Protein AF-A0A940KMA3-F1 (afdb_monomer_lite)

pLDDT: mean 83.74, std 13.48, range [51.25, 98.25]

Sequence (153 aa):
MQQLRYISTAAFFIFLVIISASAFSYLFNTRPPDISKSPAAVYQQSLIDKEKEEFIAGKGLFDRNNCNACHRVTGLHSDLFTRSVQHEYWTSVSKIADFLRHPDRYSEEPYIQDKAMKYGMKIHIPFPDITDEQMNLMYKYIITADLKSSLQK

Foldseek 3Di:
DVVVVVVVVVVVVVVVVVVVVVVVCVVPPPDDPPCCPPPVNVVVVVVVVVLVVLLVLLVVLCVVVVVCVPADLADPPNVVRLCVCVDVVCVDLVSVLVCQQCVVVCCPPPVNVVCCVVVVDDRRDHDNPDDSSSSVSNNSNSNVNNVVRVVVD

Secondary structure (DSSP, 8-state):
--HHHHHHHHHHHHHHHHHHHHHHHHHH--PPP-GGG-HHHHHHHHHHHHHHHHHHHHHHHHHHTTGGGT---S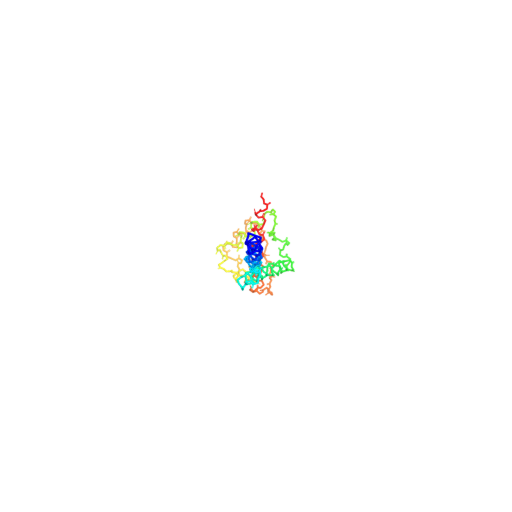STTHHHHHHHHTSTT--SHHHHHHHHH-GGGGTT-HHHHHHHHHHT---PPP-TT--HHHHHHHHHHHHHHHHHHHTT-

Radius of gyration: 33.03 Å; chains: 1; bounding box: 69×44×96 Å

Structure (mmCIF, N/CA/C/O backbone):
data_AF-A0A940KMA3-F1
#
_entry.id   AF-A0A940KMA3-F1
#
loop_
_atom_site.group_PDB
_atom_site.id
_atom_site.type_symbol
_atom_site.label_atom_id
_atom_site.label_alt_id
_atom_site.label_comp_id
_atom_site.label_asym_id
_atom_site.label_entity_id
_atom_site.label_seq_id
_atom_site.pdbx_PDB_ins_code
_atom_site.Cartn_x
_atom_site.Cartn_y
_atom_site.Cartn_z
_atom_site.occupancy
_atom_site.B_iso_or_equiv
_atom_site.auth_seq_id
_atom_site.auth_comp_id
_atom_site.auth_asym_id
_atom_site.auth_atom_id
_atom_site.pdbx_PDB_model_num
ATOM 1 N N . MET A 1 1 ? -46.945 28.709 78.286 1.00 55.75 1 MET A N 1
ATOM 2 C CA . MET A 1 1 ? -46.875 29.087 76.851 1.00 55.75 1 MET A CA 1
ATOM 3 C C . MET A 1 1 ? -45.488 28.935 76.195 1.00 55.75 1 MET A C 1
ATOM 5 O O . MET A 1 1 ? -45.424 28.990 74.976 1.00 55.75 1 MET A O 1
ATOM 9 N N . GLN A 1 2 ? -44.383 28.693 76.922 1.00 55.38 2 GLN A N 1
ATOM 10 C CA . GLN A 1 2 ? -43.050 28.497 76.304 1.00 55.38 2 GLN A CA 1
ATOM 11 C C . GLN A 1 2 ? -42.823 27.100 75.686 1.00 55.38 2 GLN A C 1
ATOM 13 O O . GLN A 1 2 ? -42.132 26.987 74.680 1.00 55.38 2 GLN A O 1
ATOM 18 N N . GLN A 1 3 ? -43.458 26.054 76.225 1.00 51.25 3 GLN A N 1
ATOM 19 C CA . GLN A 1 3 ? -43.313 24.660 75.767 1.00 51.25 3 GLN A CA 1
ATOM 20 C C . GLN A 1 3 ? -43.859 24.425 74.337 1.00 51.25 3 GLN A C 1
ATOM 22 O O . GLN A 1 3 ? -43.288 23.660 73.570 1.00 51.25 3 GLN A O 1
ATOM 27 N N . LEU A 1 4 ? -44.904 25.156 73.925 1.00 54.00 4 LEU A N 1
ATOM 28 C CA . LEU A 1 4 ? -45.493 25.057 72.577 1.00 54.00 4 LEU A CA 1
ATOM 29 C C . LEU A 1 4 ? -44.622 25.688 71.472 1.00 54.00 4 LEU A C 1
ATOM 31 O O . LEU A 1 4 ? -44.727 25.293 70.315 1.00 54.00 4 LEU A O 1
ATOM 35 N N . ARG A 1 5 ? -43.727 26.632 71.806 1.00 54.47 5 ARG A N 1
ATOM 36 C CA . ARG A 1 5 ? -42.841 27.281 70.817 1.00 54.47 5 ARG A CA 1
ATOM 37 C C . ARG A 1 5 ? -41.654 26.397 70.422 1.00 54.47 5 ARG A C 1
ATOM 39 O O . ARG A 1 5 ? -41.200 26.493 69.290 1.00 54.47 5 ARG A O 1
ATOM 46 N N . TYR A 1 6 ? -41.202 25.516 71.318 1.00 58.06 6 TYR A N 1
ATOM 47 C CA . TYR A 1 6 ? -40.079 24.601 71.070 1.00 58.06 6 TYR A CA 1
ATOM 48 C C . TYR A 1 6 ? -40.429 23.451 70.114 1.00 58.06 6 TYR A C 1
ATOM 50 O O . TYR A 1 6 ? -39.595 23.031 69.316 1.00 58.06 6 TYR A O 1
ATOM 58 N N . ILE A 1 7 ? -41.671 22.963 70.157 1.00 61.38 7 ILE A N 1
ATOM 59 C CA . ILE A 1 7 ? -42.132 21.877 69.276 1.00 61.38 7 ILE A CA 1
ATOM 60 C C . ILE A 1 7 ? -42.262 22.382 67.828 1.00 61.38 7 ILE A C 1
ATOM 62 O O . ILE A 1 7 ? -41.908 21.682 66.882 1.00 61.38 7 ILE A O 1
ATOM 66 N N . SER A 1 8 ? -42.696 23.634 67.660 1.00 64.50 8 SER A N 1
ATOM 67 C CA . SER A 1 8 ? -42.824 24.295 66.357 1.00 64.50 8 SER A CA 1
ATOM 68 C C . SER A 1 8 ? -41.470 24.519 65.670 1.00 64.50 8 SER A C 1
ATOM 70 O O . SER A 1 8 ? -41.334 24.237 64.479 1.00 64.50 8 SER A O 1
ATOM 72 N N . THR A 1 9 ? -40.451 24.970 66.406 1.00 66.69 9 THR A N 1
ATOM 73 C CA . THR A 1 9 ? -39.112 25.192 65.843 1.00 66.69 9 THR A CA 1
ATOM 74 C C . THR A 1 9 ? -38.397 23.884 65.513 1.00 66.69 9 THR A C 1
ATOM 76 O O . THR A 1 9 ? -37.796 23.786 64.445 1.00 66.69 9 THR A O 1
ATOM 79 N N . ALA A 1 10 ? -38.505 22.855 66.359 1.00 69.56 10 ALA A N 1
ATOM 80 C CA . ALA A 1 10 ? -37.889 21.551 66.099 1.00 69.56 10 ALA A CA 1
ATOM 81 C C . ALA A 1 10 ? -38.439 20.878 64.825 1.00 69.56 10 ALA A C 1
ATOM 83 O O . ALA A 1 10 ? -37.667 20.353 64.022 1.00 69.56 10 ALA A O 1
ATOM 84 N N . ALA A 1 11 ? -39.754 20.955 64.591 1.00 71.12 11 ALA A N 1
ATOM 85 C CA . ALA A 1 11 ? -40.376 20.403 63.386 1.00 71.12 11 ALA A CA 1
ATOM 86 C C . ALA A 1 11 ? -39.906 21.109 62.098 1.00 71.12 11 ALA A C 1
ATOM 88 O O . ALA A 1 11 ? -39.695 20.458 61.075 1.00 71.12 11 ALA A O 1
ATOM 89 N N . PHE A 1 12 ? -39.682 22.426 62.154 1.00 74.56 12 PHE A N 1
ATOM 90 C CA . PHE A 1 12 ? -39.227 23.213 61.004 1.00 74.56 12 PHE A CA 1
ATOM 91 C C . PHE A 1 12 ? -37.790 22.867 60.582 1.00 74.56 12 PHE A C 1
ATOM 93 O O . PHE A 1 12 ? -37.508 22.727 59.392 1.00 74.56 12 PHE A O 1
ATOM 100 N N . PHE A 1 13 ? -36.886 22.655 61.547 1.00 76.06 13 PHE A N 1
ATOM 101 C CA . PHE A 1 13 ? -35.512 22.235 61.251 1.00 76.06 13 PHE A CA 1
ATOM 102 C C . PHE A 1 13 ? -35.449 20.834 60.641 1.00 76.06 13 PHE A C 1
ATOM 104 O O . PHE A 1 13 ? -34.710 20.627 59.683 1.00 76.06 13 PHE A O 1
ATOM 111 N N . ILE A 1 14 ? -36.258 19.890 61.132 1.00 75.00 14 ILE A N 1
ATOM 112 C CA . ILE A 1 14 ? -36.325 18.540 60.554 1.00 75.00 14 ILE A CA 1
ATOM 113 C C . ILE A 1 14 ? -36.811 18.608 59.100 1.00 75.00 14 ILE A C 1
ATOM 115 O O . ILE A 1 14 ? -36.224 17.971 58.227 1.00 75.00 14 ILE A O 1
ATOM 119 N N . PHE A 1 15 ? -37.823 19.429 58.812 1.00 75.12 15 PHE A N 1
ATOM 120 C CA . PHE A 1 15 ? -38.332 19.594 57.450 1.00 75.12 15 PHE A CA 1
ATOM 121 C C . PHE A 1 15 ? -37.278 20.199 56.505 1.00 75.12 15 PHE A C 1
ATOM 123 O O . PHE A 1 15 ? -37.107 19.722 55.384 1.00 75.12 15 PHE A O 1
ATOM 130 N N . LEU A 1 16 ? -36.502 21.185 56.971 1.00 75.88 16 LEU A N 1
ATOM 131 C CA . LEU A 1 16 ? -35.389 21.764 56.207 1.00 75.88 16 LEU A CA 1
ATOM 132 C C . LEU A 1 16 ? -34.267 20.756 55.924 1.00 75.88 16 LEU A C 1
ATOM 134 O O . LEU A 1 16 ? -33.721 20.762 54.822 1.00 75.88 16 LEU A O 1
ATOM 138 N N . VAL A 1 17 ? -33.943 19.879 56.879 1.00 74.94 17 VAL A N 1
ATOM 139 C CA . VAL A 1 17 ? -32.942 18.812 56.693 1.00 74.94 17 VAL A CA 1
ATOM 140 C C . VAL A 1 17 ? -33.418 17.772 55.673 1.00 74.94 17 VAL A C 1
ATOM 142 O O . VAL A 1 17 ? -32.631 17.296 54.858 1.00 74.94 17 VAL A O 1
ATOM 145 N N . ILE A 1 18 ? -34.712 17.447 55.658 1.00 72.19 18 ILE A N 1
ATOM 146 C CA . ILE A 1 18 ? -35.279 16.508 54.679 1.00 72.19 18 ILE A CA 1
ATOM 147 C C . ILE A 1 18 ? -35.278 17.119 53.271 1.00 72.19 18 ILE A C 1
ATOM 149 O O . ILE A 1 18 ? -34.891 16.448 52.310 1.00 72.19 18 ILE A O 1
ATOM 153 N N . ILE A 1 19 ? -35.656 18.395 53.129 1.00 73.19 19 ILE A N 1
ATOM 154 C CA . ILE A 1 19 ? -35.627 19.090 51.832 1.00 73.19 19 ILE A CA 1
ATOM 155 C C . ILE A 1 19 ? -34.190 19.203 51.315 1.00 73.19 19 ILE A C 1
ATOM 157 O O . ILE A 1 19 ? -33.948 18.940 50.137 1.00 73.19 19 ILE A O 1
ATOM 161 N N . SER A 1 20 ? -33.227 19.542 52.177 1.00 69.12 20 SER A N 1
ATOM 162 C CA . SER A 1 20 ? -31.826 19.669 51.769 1.00 69.12 20 SER A CA 1
ATOM 163 C C . SER A 1 20 ? -31.211 18.323 51.382 1.00 69.12 20 SER A C 1
ATOM 165 O O . SER A 1 20 ? -30.544 18.250 50.353 1.00 69.12 20 SER A O 1
ATOM 167 N N . ALA A 1 21 ? -31.511 17.238 52.104 1.00 69.88 21 ALA A N 1
ATOM 168 C CA . ALA A 1 21 ? -31.083 15.888 51.730 1.00 69.88 21 ALA A CA 1
ATOM 169 C C . ALA A 1 21 ? -31.689 15.424 50.390 1.00 69.88 21 ALA A C 1
ATOM 171 O O . ALA A 1 21 ? -31.018 14.768 49.585 1.00 69.88 21 ALA A O 1
ATOM 172 N N . SER A 1 22 ? -32.938 15.810 50.119 1.00 68.38 22 SER A N 1
ATOM 173 C CA . SER A 1 22 ? -33.642 15.479 48.874 1.00 68.38 22 SER A CA 1
ATOM 174 C C . SER A 1 22 ? -33.093 16.266 47.680 1.00 68.38 22 SER A C 1
ATOM 176 O O . SER A 1 22 ? -32.823 15.688 46.629 1.00 68.38 22 SER A O 1
ATOM 178 N N . ALA A 1 23 ? -32.853 17.570 47.848 1.00 68.19 23 ALA A N 1
ATOM 179 C CA . ALA A 1 23 ? -32.257 18.422 46.820 1.00 68.19 23 ALA A CA 1
ATOM 180 C C . ALA A 1 23 ? -30.799 18.034 46.528 1.00 68.19 23 ALA A C 1
ATOM 182 O O . ALA A 1 23 ? -30.388 18.005 45.370 1.00 68.19 23 ALA A O 1
ATOM 183 N N . PHE A 1 24 ? -30.037 17.665 47.562 1.00 71.56 24 PHE A N 1
ATOM 184 C CA . PHE A 1 24 ? -28.680 17.144 47.415 1.00 71.56 24 PHE A CA 1
ATOM 185 C C . PHE A 1 24 ? -28.691 15.820 46.640 1.00 71.56 24 PHE A C 1
ATOM 187 O O . PHE A 1 24 ? -27.982 15.674 45.651 1.00 71.56 24 PHE A O 1
ATOM 194 N N . SER A 1 25 ? -29.577 14.885 46.986 1.00 65.44 25 SER A N 1
ATOM 195 C CA . SER A 1 25 ? -29.715 13.640 46.219 1.00 65.44 25 SER A CA 1
ATOM 196 C C . SER A 1 25 ? -30.096 13.900 44.760 1.00 65.44 25 SER A C 1
ATOM 198 O O . SER A 1 25 ? -29.561 13.250 43.875 1.00 65.44 25 SER A O 1
ATOM 200 N N . TYR A 1 26 ? -30.958 14.878 44.471 1.00 68.31 26 TYR A N 1
ATOM 201 C CA . TYR A 1 26 ? -31.349 15.191 43.094 1.00 68.31 26 TYR A CA 1
ATOM 202 C C . TYR A 1 26 ? -30.213 15.827 42.273 1.00 68.31 26 TYR A C 1
ATOM 204 O O . TYR A 1 26 ? -30.003 15.454 41.121 1.00 68.31 26 TYR A O 1
ATOM 212 N N . LEU A 1 27 ? -29.444 16.747 42.866 1.00 67.50 27 LEU A N 1
ATOM 213 C CA . LEU A 1 27 ? -28.322 17.408 42.189 1.00 67.50 27 LEU A CA 1
ATOM 214 C C . LEU A 1 27 ? -27.130 16.464 41.971 1.00 67.50 27 LEU A C 1
ATOM 216 O O . LEU A 1 27 ? -26.471 16.543 40.936 1.00 67.50 27 LEU A O 1
ATOM 220 N N . PHE A 1 28 ? -26.884 15.537 42.901 1.00 68.75 28 PHE A N 1
ATOM 221 C CA . PHE A 1 28 ? -25.746 14.613 42.838 1.00 68.75 28 PHE A CA 1
ATOM 222 C C . PHE A 1 28 ? -26.079 13.230 42.240 1.00 68.75 28 PHE A C 1
ATOM 224 O O . PHE A 1 28 ? -25.163 12.462 41.959 1.00 68.75 28 PHE A O 1
ATOM 231 N N . ASN A 1 29 ? -27.355 12.913 41.977 1.00 59.69 29 ASN A N 1
ATOM 232 C CA . ASN A 1 29 ? -27.791 11.670 41.314 1.00 59.69 29 ASN A CA 1
ATOM 233 C C . ASN A 1 29 ? -28.072 11.845 39.810 1.00 59.69 29 ASN A C 1
ATOM 235 O O . ASN A 1 29 ? -28.805 11.064 39.202 1.00 59.69 29 ASN A O 1
ATOM 239 N N . THR A 1 30 ? -27.483 12.858 39.176 1.00 61.53 30 THR A N 1
ATOM 240 C CA . THR A 1 30 ? -27.390 12.876 37.714 1.00 61.53 30 THR A CA 1
ATOM 241 C C . THR A 1 30 ? -26.131 12.108 37.323 1.00 61.53 30 THR A C 1
ATOM 243 O O . THR A 1 30 ? -25.014 12.613 37.405 1.00 61.53 30 THR A O 1
ATOM 246 N N . ARG A 1 31 ? -26.285 10.830 36.941 1.00 60.78 31 ARG A N 1
ATOM 247 C CA . ARG A 1 31 ? -25.196 10.113 36.259 1.00 60.78 31 ARG A CA 1
ATOM 248 C C . ARG A 1 31 ? -24.784 10.962 35.052 1.00 60.78 31 ARG A C 1
ATOM 250 O O . ARG A 1 31 ? -25.679 11.343 34.290 1.00 60.78 31 ARG A O 1
ATOM 257 N N . PRO A 1 32 ? -23.485 11.251 34.852 1.00 61.06 32 PRO A N 1
ATOM 258 C CA . PRO A 1 32 ? -23.053 11.892 33.622 1.00 61.06 32 PRO A CA 1
ATOM 259 C C . PRO A 1 32 ? -23.578 11.061 32.442 1.00 61.06 32 PRO A C 1
ATOM 261 O O . PRO A 1 32 ? -23.569 9.826 32.526 1.00 61.06 32 PRO A O 1
ATOM 264 N N . PRO A 1 33 ? -24.102 11.704 31.383 1.00 62.00 33 PRO A N 1
ATOM 265 C CA . PRO A 1 33 ? -24.596 10.983 30.222 1.00 62.00 33 PRO A CA 1
ATOM 266 C C . PRO A 1 33 ? -23.488 10.069 29.702 1.00 62.00 33 PRO A C 1
ATOM 268 O O . PRO A 1 33 ? -22.329 10.471 29.621 1.00 62.00 33 PRO A O 1
ATOM 271 N N . ASP A 1 34 ? -23.844 8.824 29.400 1.00 64.00 34 ASP A N 1
ATOM 272 C CA . ASP A 1 34 ? -22.918 7.813 28.900 1.00 64.00 34 ASP A CA 1
ATOM 273 C C . ASP A 1 34 ? -22.355 8.253 27.537 1.00 64.00 34 ASP A C 1
ATOM 275 O O . ASP A 1 34 ? -22.975 8.059 26.489 1.00 64.00 34 ASP A O 1
ATOM 279 N N . ILE A 1 35 ? -21.180 8.892 27.567 1.00 61.69 35 ILE A N 1
ATOM 280 C CA . ILE A 1 35 ? -20.502 9.472 26.398 1.00 61.69 35 ILE A CA 1
ATOM 281 C C . ILE A 1 35 ? -20.176 8.384 25.360 1.00 61.69 35 ILE A C 1
ATOM 283 O O . ILE A 1 35 ? -20.108 8.684 24.167 1.00 61.69 35 ILE A O 1
ATOM 287 N N . SER A 1 36 ? -20.069 7.112 25.776 1.00 62.47 36 SER A N 1
ATOM 288 C CA . SER A 1 36 ? -19.810 5.978 24.876 1.00 62.47 36 SER A CA 1
ATOM 289 C C . SER A 1 36 ? -20.927 5.738 23.851 1.00 62.47 36 SER A C 1
ATOM 291 O O . SER A 1 36 ? -20.685 5.121 22.817 1.00 62.47 36 SER A O 1
ATOM 293 N N . LYS A 1 37 ? -22.132 6.278 24.087 1.00 72.94 37 LYS A N 1
ATOM 294 C CA . LYS A 1 37 ? -23.283 6.182 23.172 1.00 72.94 37 LYS A CA 1
ATOM 295 C C . LYS A 1 37 ? -23.510 7.437 22.333 1.00 72.94 37 LYS A C 1
ATOM 297 O O . LYS A 1 37 ? -24.509 7.518 21.619 1.00 72.94 37 LYS A O 1
ATOM 302 N N . SER A 1 38 ? -22.616 8.425 22.406 1.00 82.88 38 SER A N 1
ATOM 303 C CA . SER A 1 38 ? -22.690 9.584 21.516 1.00 82.88 38 SER A CA 1
ATOM 304 C C . SER A 1 38 ? -22.519 9.133 20.057 1.00 82.88 38 SER A C 1
ATOM 306 O O . SER A 1 38 ? -21.574 8.392 19.772 1.00 82.88 38 SER A O 1
ATOM 308 N N . PRO A 1 39 ? -23.353 9.602 19.109 1.00 84.62 39 PRO A N 1
ATOM 309 C CA . PRO A 1 39 ? -23.202 9.287 17.686 1.00 84.62 39 PRO A CA 1
ATOM 310 C C . PRO A 1 39 ? -21.792 9.563 17.143 1.00 84.62 39 PRO A C 1
ATOM 312 O O . PRO A 1 39 ? -21.294 8.812 16.310 1.00 84.62 39 PRO A O 1
ATOM 315 N N . ALA A 1 40 ? -21.116 10.595 17.661 1.00 84.31 40 ALA A N 1
ATOM 316 C CA . ALA A 1 40 ? -19.739 10.916 17.291 1.00 84.31 40 ALA A CA 1
ATOM 317 C C . ALA A 1 40 ? -18.730 9.860 17.776 1.00 84.31 40 ALA A C 1
ATOM 319 O O . ALA A 1 40 ? -17.827 9.489 17.030 1.00 84.31 40 ALA A O 1
ATOM 320 N N . ALA A 1 41 ? -18.894 9.347 19.000 1.00 82.12 41 ALA A N 1
ATOM 321 C CA . ALA A 1 41 ? -18.028 8.301 19.544 1.00 82.12 41 ALA A CA 1
ATOM 322 C C . ALA A 1 41 ? -18.224 6.971 18.798 1.00 82.12 41 ALA A C 1
ATOM 324 O O . ALA A 1 41 ? -17.246 6.306 18.464 1.00 82.12 41 ALA A O 1
ATOM 325 N N . VAL A 1 42 ? -19.473 6.627 18.462 1.00 84.81 42 VAL A N 1
ATOM 326 C CA . VAL A 1 42 ? -19.803 5.439 17.656 1.00 84.81 42 VAL A CA 1
ATOM 327 C C . VAL A 1 42 ? -19.213 5.542 16.248 1.00 84.81 42 VAL A C 1
ATOM 329 O O . VAL A 1 42 ? -18.601 4.590 15.768 1.00 84.81 42 VAL A O 1
ATOM 332 N N . TYR A 1 43 ? -19.337 6.703 15.599 1.00 88.25 43 TYR A N 1
ATOM 333 C CA . TYR A 1 43 ? -18.739 6.935 14.285 1.00 88.25 43 TYR A CA 1
ATOM 334 C C . TYR A 1 43 ? -17.212 6.806 14.326 1.00 88.25 43 TYR A C 1
ATOM 336 O O . TYR A 1 43 ? -16.638 6.073 13.522 1.00 88.25 43 TYR A O 1
ATOM 344 N N . GLN A 1 44 ? -16.555 7.437 15.302 1.00 89.31 44 GLN A N 1
ATOM 345 C CA . GLN A 1 44 ? -15.104 7.347 15.449 1.00 89.31 44 GLN A CA 1
ATOM 346 C C . GLN A 1 44 ? -14.638 5.904 15.673 1.00 89.31 44 GLN A C 1
ATOM 348 O O . GLN A 1 44 ? -13.668 5.472 15.054 1.00 89.31 44 GLN A O 1
ATOM 353 N N . GLN A 1 45 ? -15.345 5.143 16.513 1.00 88.06 45 GLN A N 1
ATOM 354 C CA . GLN A 1 45 ? -15.033 3.734 16.731 1.00 88.06 45 GLN A CA 1
ATOM 355 C C . GLN A 1 45 ? -15.190 2.919 15.439 1.00 88.06 45 GLN A C 1
ATOM 357 O O . GLN A 1 45 ? -14.304 2.140 15.108 1.00 88.06 45 GLN A O 1
ATOM 362 N N . SER A 1 46 ? -16.249 3.161 14.658 1.00 91.38 46 SER A N 1
ATOM 363 C CA . SER A 1 46 ? -16.459 2.470 13.378 1.00 91.38 46 SER A CA 1
ATOM 364 C C . SER A 1 46 ? -15.348 2.736 12.355 1.00 91.38 46 SER A C 1
ATOM 366 O O . SER A 1 46 ? -14.990 1.844 11.588 1.00 91.38 46 SER A O 1
ATOM 368 N N . LEU A 1 47 ? -14.757 3.938 12.365 1.00 90.31 47 LEU A N 1
ATOM 369 C CA . LEU A 1 47 ? -13.598 4.255 11.529 1.00 90.31 47 LEU A CA 1
ATOM 370 C C . LEU A 1 47 ? -12.358 3.479 11.979 1.00 90.31 47 LEU A C 1
ATOM 372 O O . LEU A 1 47 ? -11.679 2.893 11.141 1.00 90.31 47 LEU A O 1
ATOM 376 N N . ILE A 1 48 ? -12.098 3.429 13.288 1.00 90.06 48 ILE A N 1
ATOM 377 C CA . ILE A 1 48 ? -10.973 2.673 13.862 1.00 90.06 48 ILE A CA 1
ATOM 378 C C . ILE A 1 48 ? -11.107 1.180 13.544 1.00 90.06 48 ILE A C 1
ATOM 380 O O . ILE A 1 48 ? -10.130 0.533 13.160 1.00 90.06 48 ILE A O 1
ATOM 384 N N . ASP A 1 49 ? -12.312 0.631 13.689 1.00 92.31 49 ASP A N 1
ATOM 385 C CA . ASP A 1 49 ? -12.587 -0.775 13.399 1.00 92.31 49 ASP A CA 1
ATOM 386 C C . ASP A 1 49 ? -12.354 -1.070 11.914 1.00 92.31 49 ASP A C 1
ATOM 388 O O . ASP A 1 49 ? -11.640 -2.017 11.581 1.00 92.31 49 ASP A O 1
ATOM 392 N N . LYS A 1 50 ? -12.831 -0.190 11.025 1.00 93.19 50 LYS A N 1
ATOM 393 C CA . LYS A 1 50 ? -12.579 -0.290 9.585 1.00 93.19 50 LYS A CA 1
ATOM 394 C C . LYS A 1 50 ? -11.086 -0.232 9.246 1.00 93.19 50 LYS A C 1
ATOM 396 O O . LYS A 1 50 ? -10.598 -1.076 8.500 1.00 93.19 50 LYS A O 1
ATOM 401 N N . GLU A 1 51 ? -10.338 0.726 9.792 1.00 92.44 51 GLU A N 1
ATOM 402 C CA . GLU A 1 51 ? -8.888 0.834 9.557 1.00 92.44 51 GLU A CA 1
ATOM 403 C C . GLU A 1 51 ? -8.142 -0.425 10.019 1.00 92.44 51 GLU A C 1
ATOM 405 O O . GLU A 1 51 ? -7.217 -0.902 9.354 1.00 92.44 51 GLU A O 1
ATOM 410 N N . LYS A 1 52 ? -8.558 -1.001 11.151 1.00 93.56 52 LYS A N 1
ATOM 411 C CA . LYS A 1 52 ? -7.999 -2.248 11.675 1.00 93.56 52 LYS A CA 1
ATOM 412 C C . LYS A 1 52 ? -8.311 -3.437 10.766 1.00 93.56 52 LYS A C 1
ATOM 414 O O . LYS A 1 52 ? -7.415 -4.246 10.517 1.00 93.56 52 LYS A O 1
ATOM 419 N N . GLU A 1 53 ? -9.541 -3.551 10.278 1.00 96.25 53 GLU A N 1
ATOM 420 C CA . GLU A 1 53 ? -9.946 -4.593 9.329 1.00 96.25 53 GLU A CA 1
ATOM 421 C C . GLU A 1 53 ? -9.150 -4.503 8.024 1.00 96.25 53 GLU A C 1
ATOM 423 O O . GLU A 1 53 ? -8.584 -5.501 7.576 1.00 96.25 53 GLU A O 1
ATOM 428 N N . GLU A 1 54 ? -9.018 -3.302 7.458 1.00 96.38 54 GLU A N 1
ATOM 429 C CA . GLU A 1 54 ? -8.240 -3.062 6.241 1.00 96.38 54 GLU A CA 1
ATOM 430 C C . GLU A 1 54 ? -6.752 -3.395 6.434 1.00 96.38 54 GLU A C 1
ATOM 432 O O . GLU A 1 54 ? -6.139 -4.019 5.565 1.00 96.38 54 GLU A O 1
ATOM 437 N N . PHE A 1 55 ? -6.170 -3.047 7.589 1.00 95.00 55 PHE A N 1
ATOM 438 C CA . PHE A 1 55 ? -4.792 -3.407 7.933 1.00 95.00 55 PHE A CA 1
ATOM 439 C C . PHE A 1 55 ? -4.593 -4.929 7.987 1.00 95.00 55 PHE A C 1
ATOM 441 O O . PHE A 1 55 ? -3.619 -5.452 7.437 1.00 95.00 55 PHE A O 1
ATOM 448 N N . ILE A 1 56 ? -5.515 -5.654 8.631 1.00 96.69 56 ILE A N 1
ATOM 449 C CA . ILE A 1 56 ? -5.469 -7.121 8.728 1.00 96.69 56 ILE A CA 1
ATOM 450 C C . ILE A 1 56 ? -5.627 -7.753 7.341 1.00 96.69 56 ILE A C 1
ATOM 452 O O . ILE A 1 56 ? -4.869 -8.661 6.991 1.00 96.69 56 ILE A O 1
ATOM 456 N N . ALA A 1 57 ? -6.568 -7.258 6.534 1.00 98.00 57 ALA A N 1
ATOM 457 C CA . ALA A 1 57 ? -6.793 -7.736 5.175 1.00 98.00 57 ALA A CA 1
ATOM 458 C C . ALA A 1 57 ? -5.560 -7.517 4.284 1.00 98.00 57 ALA A C 1
ATOM 460 O O . ALA A 1 57 ? -5.121 -8.445 3.600 1.00 98.00 57 ALA A O 1
ATOM 461 N N . GLY A 1 58 ? -4.954 -6.327 4.349 1.00 97.75 58 GLY A N 1
ATOM 462 C CA . GLY A 1 58 ? -3.724 -5.987 3.638 1.00 97.75 58 GLY A CA 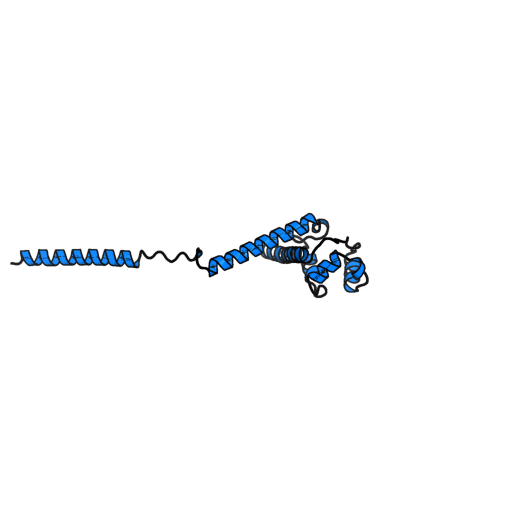1
ATOM 463 C C . GLY A 1 58 ? -2.556 -6.892 4.014 1.00 97.75 58 GLY A C 1
ATOM 464 O O . GLY A 1 58 ? -1.908 -7.453 3.130 1.00 97.75 58 GLY A O 1
ATOM 465 N N . LYS A 1 59 ? -2.341 -7.126 5.316 1.00 96.94 59 LYS A N 1
ATOM 466 C CA . LYS A 1 59 ? -1.334 -8.085 5.793 1.00 96.94 59 LYS A CA 1
ATOM 467 C C . LYS A 1 59 ? -1.592 -9.489 5.244 1.00 96.94 59 LYS A C 1
ATOM 469 O O . LYS A 1 59 ? -0.679 -10.135 4.739 1.00 96.94 59 LYS A O 1
ATOM 474 N N . GLY A 1 60 ? -2.838 -9.956 5.317 1.00 97.69 60 GLY A N 1
ATOM 475 C CA . GLY A 1 60 ? -3.216 -11.280 4.826 1.00 97.69 60 GLY A CA 1
ATOM 476 C C . GLY A 1 60 ? -3.004 -11.443 3.319 1.00 97.69 60 GLY A C 1
ATOM 477 O O . GLY A 1 60 ? -2.639 -12.523 2.866 1.00 97.69 60 GLY A O 1
ATOM 478 N N . LEU A 1 61 ? -3.221 -10.397 2.520 1.00 98.00 61 LEU A N 1
ATOM 479 C CA . LEU A 1 61 ? -2.908 -10.405 1.087 1.00 98.00 61 LEU A CA 1
ATOM 480 C C . LEU A 1 61 ? -1.398 -10.436 0.832 1.00 98.00 61 LEU A C 1
ATOM 482 O O . LEU A 1 61 ? -0.947 -11.230 0.010 1.00 98.00 61 LEU A O 1
ATOM 486 N N . PHE A 1 62 ? -0.632 -9.631 1.565 1.00 96.69 62 PHE A N 1
ATOM 487 C CA . PHE A 1 62 ? 0.823 -9.567 1.446 1.00 96.69 62 PHE A CA 1
ATOM 488 C C . PHE A 1 62 ? 1.484 -10.918 1.757 1.00 96.69 62 PHE A C 1
ATOM 490 O O . PHE A 1 62 ? 2.332 -11.395 1.003 1.00 96.69 62 PHE A O 1
ATOM 497 N N . ASP A 1 63 ? 1.046 -11.573 2.834 1.00 95.88 63 ASP A N 1
ATOM 498 C CA . ASP A 1 63 ? 1.567 -12.878 3.243 1.00 95.88 63 ASP A CA 1
ATOM 499 C C . ASP A 1 63 ? 1.131 -13.996 2.281 1.00 95.88 63 ASP A C 1
ATOM 501 O O . ASP A 1 63 ? 1.944 -14.837 1.905 1.00 95.88 63 ASP A O 1
ATOM 505 N N . ARG A 1 64 ? -0.136 -14.005 1.834 1.00 96.75 64 ARG A N 1
ATOM 506 C CA . ARG A 1 64 ? -0.648 -15.036 0.906 1.00 96.75 64 ARG A CA 1
ATOM 507 C C . ARG A 1 64 ? 0.007 -14.986 -0.472 1.00 96.75 64 ARG A C 1
ATOM 509 O O . ARG A 1 64 ? 0.176 -16.034 -1.083 1.00 96.75 64 ARG A O 1
ATOM 516 N N . ASN A 1 65 ? 0.394 -13.799 -0.938 1.00 95.62 65 ASN A N 1
ATOM 517 C CA . ASN A 1 65 ? 1.164 -13.629 -2.173 1.00 95.62 65 ASN A CA 1
ATOM 518 C C . ASN A 1 65 ? 2.678 -13.801 -1.957 1.00 95.62 65 ASN A C 1
ATOM 520 O O . ASN A 1 65 ? 3.462 -13.556 -2.870 1.00 95.62 65 ASN A O 1
ATOM 524 N N . ASN A 1 66 ? 3.102 -14.226 -0.759 1.00 93.88 66 ASN A N 1
ATOM 525 C CA . ASN A 1 66 ? 4.498 -14.472 -0.400 1.00 93.88 66 ASN A CA 1
ATOM 526 C C . ASN A 1 66 ? 5.412 -13.247 -0.615 1.00 93.88 66 ASN A C 1
ATOM 528 O O . ASN A 1 66 ? 6.616 -13.381 -0.839 1.00 93.88 66 ASN A O 1
ATOM 532 N N . CYS A 1 67 ? 4.855 -12.032 -0.535 1.00 93.31 67 CYS A N 1
ATOM 533 C CA . CYS A 1 67 ? 5.606 -10.789 -0.718 1.00 93.31 67 CYS A CA 1
ATOM 534 C C . CYS A 1 67 ? 6.694 -10.634 0.357 1.00 93.31 67 CYS A C 1
ATOM 536 O O . CYS A 1 67 ? 7.768 -10.093 0.098 1.00 93.31 67 CYS A O 1
ATOM 538 N N . ASN A 1 68 ? 6.446 -11.174 1.553 1.00 91.25 68 ASN A N 1
ATOM 539 C CA . ASN A 1 68 ? 7.362 -11.174 2.692 1.00 91.25 68 ASN A CA 1
ATOM 540 C C . ASN A 1 68 ? 8.655 -11.976 2.471 1.00 91.25 68 ASN A C 1
ATOM 542 O O . ASN A 1 68 ? 9.620 -11.769 3.210 1.00 91.25 68 ASN A O 1
ATOM 546 N N . ALA A 1 69 ? 8.704 -12.857 1.466 1.00 89.38 69 ALA A N 1
ATOM 547 C CA . ALA A 1 69 ? 9.915 -13.597 1.121 1.00 89.38 69 ALA A CA 1
ATOM 548 C C . ALA A 1 69 ? 11.042 -12.670 0.637 1.00 89.38 69 ALA A C 1
ATOM 550 O O . ALA A 1 69 ? 12.216 -12.931 0.905 1.00 89.38 69 ALA A O 1
ATOM 551 N N . CYS A 1 70 ? 10.686 -11.575 -0.040 1.00 87.88 70 CYS A N 1
ATOM 552 C CA . CYS A 1 70 ? 11.641 -10.594 -0.560 1.00 87.88 70 CYS A CA 1
ATOM 553 C C . CYS A 1 70 ? 11.504 -9.220 0.107 1.00 87.88 70 CYS A C 1
ATOM 555 O O . CYS A 1 70 ? 12.495 -8.504 0.247 1.00 87.88 70 CYS A O 1
ATOM 557 N N . HIS A 1 71 ? 10.303 -8.851 0.551 1.00 89.50 71 HIS A N 1
ATOM 558 C CA . HIS A 1 71 ? 10.006 -7.528 1.085 1.00 89.50 71 HIS A CA 1
ATOM 559 C C . HIS A 1 71 ? 9.697 -7.586 2.579 1.00 89.50 71 HIS A C 1
ATOM 561 O O . HIS A 1 71 ? 8.650 -8.067 3.008 1.00 89.50 71 HIS A O 1
ATOM 567 N N . ARG A 1 72 ? 10.599 -7.045 3.400 1.00 87.25 72 ARG A N 1
ATOM 568 C CA . ARG A 1 72 ? 10.346 -6.876 4.834 1.00 87.25 72 ARG A CA 1
ATOM 569 C C . ARG A 1 72 ? 9.616 -5.564 5.080 1.00 87.25 72 ARG A C 1
ATOM 571 O O . ARG A 1 72 ? 10.090 -4.514 4.670 1.00 87.25 72 ARG A O 1
ATOM 578 N N . VAL A 1 73 ? 8.492 -5.638 5.786 1.00 87.81 73 VAL A N 1
ATOM 579 C CA . VAL A 1 73 ? 7.658 -4.475 6.147 1.00 87.81 73 VAL A CA 1
ATOM 580 C C . VAL A 1 73 ? 7.830 -4.088 7.625 1.00 87.81 73 VAL A C 1
ATOM 582 O O . VAL A 1 73 ? 7.474 -2.996 8.046 1.00 87.81 73 VAL A O 1
ATOM 585 N N . THR A 1 74 ? 8.447 -4.958 8.426 1.00 84.12 74 THR A N 1
ATOM 586 C CA . THR A 1 74 ? 8.758 -4.705 9.839 1.00 84.12 74 THR A CA 1
ATOM 587 C C . THR A 1 74 ? 10.182 -5.138 10.167 1.00 84.12 74 THR A C 1
ATOM 589 O O . THR A 1 74 ? 10.678 -6.118 9.603 1.00 84.12 74 THR A O 1
ATOM 592 N N . GLY A 1 75 ? 10.809 -4.478 11.142 1.00 76.19 75 GLY A N 1
ATOM 593 C CA . GLY A 1 75 ? 12.119 -4.861 11.670 1.00 76.19 75 GLY A CA 1
ATOM 594 C C . GLY A 1 75 ? 13.286 -4.156 10.976 1.00 76.19 75 GLY A C 1
ATOM 595 O O . GLY A 1 75 ? 13.166 -3.025 10.513 1.00 76.19 75 GLY A O 1
ATOM 596 N N . LEU A 1 76 ? 14.462 -4.789 10.962 1.00 71.81 76 LEU A N 1
ATOM 597 C CA . LEU A 1 76 ? 15.657 -4.186 10.368 1.00 71.81 76 LEU A CA 1
ATOM 598 C C . LEU A 1 76 ? 15.501 -4.077 8.839 1.00 71.81 76 LEU A C 1
ATOM 600 O O . LEU A 1 76 ? 15.178 -5.071 8.187 1.00 71.81 76 LEU A O 1
ATOM 604 N N . HIS A 1 77 ? 15.766 -2.883 8.298 1.00 74.12 77 HIS A N 1
ATOM 605 C CA . HIS A 1 77 ? 15.667 -2.515 6.876 1.00 74.12 77 HIS A CA 1
ATOM 606 C C . HIS A 1 77 ? 14.250 -2.452 6.272 1.00 74.12 77 HIS A C 1
ATOM 608 O O . HIS A 1 77 ? 14.128 -2.340 5.050 1.00 74.12 77 HIS A O 1
ATOM 614 N N . SER A 1 78 ? 13.180 -2.492 7.080 1.00 79.75 78 SER A N 1
ATOM 615 C CA . SER A 1 78 ? 11.806 -2.334 6.564 1.00 79.75 78 SER A CA 1
ATOM 616 C C . SER A 1 78 ? 11.566 -0.986 5.887 1.00 79.75 78 SER A C 1
ATOM 618 O O . SER A 1 78 ? 10.849 -0.885 4.892 1.00 79.75 78 SER A O 1
ATOM 620 N N . ASP A 1 79 ? 12.248 0.038 6.385 1.00 81.81 79 ASP A N 1
ATOM 621 C CA . ASP A 1 79 ? 12.182 1.414 5.922 1.00 81.81 79 ASP A CA 1
ATOM 622 C C . ASP A 1 79 ? 12.633 1.576 4.463 1.00 81.81 79 ASP A C 1
ATOM 624 O O . ASP A 1 79 ? 12.198 2.502 3.782 1.00 81.81 79 ASP A O 1
ATOM 628 N N . LEU A 1 80 ? 13.502 0.699 3.948 1.00 84.81 80 LEU A N 1
ATOM 629 C CA . LEU A 1 80 ? 13.953 0.772 2.555 1.00 84.81 80 LEU A CA 1
ATOM 630 C C . LEU A 1 80 ? 12.827 0.421 1.585 1.00 84.81 80 LEU A C 1
ATOM 632 O O . LEU A 1 80 ? 12.621 1.127 0.597 1.00 84.81 80 LEU A O 1
ATOM 636 N N . PHE A 1 81 ? 12.091 -0.651 1.875 1.00 88.06 81 PHE A N 1
ATOM 637 C CA . PHE A 1 81 ? 10.975 -1.067 1.038 1.00 88.06 81 PHE A CA 1
ATOM 638 C C . PHE A 1 81 ? 9.825 -0.065 1.129 1.00 88.06 81 PHE A C 1
ATOM 640 O O . PHE A 1 81 ? 9.357 0.411 0.096 1.00 88.06 81 PHE A O 1
ATOM 647 N N . THR A 1 82 ? 9.441 0.335 2.344 1.00 89.94 82 THR A N 1
ATOM 648 C CA . THR A 1 82 ? 8.374 1.323 2.549 1.00 89.94 82 THR A CA 1
ATOM 649 C C . THR A 1 82 ? 8.682 2.638 1.830 1.00 89.94 82 THR A C 1
ATOM 651 O O . THR A 1 82 ? 7.851 3.118 1.059 1.00 89.94 82 THR A O 1
ATOM 654 N N . ARG A 1 83 ? 9.908 3.171 1.959 1.00 88.88 83 ARG A N 1
ATOM 655 C CA . ARG A 1 83 ? 10.327 4.379 1.223 1.00 88.88 83 ARG A CA 1
ATOM 656 C C . ARG A 1 83 ? 10.328 4.185 -0.289 1.00 88.88 83 ARG A C 1
ATOM 658 O O . ARG A 1 83 ? 9.999 5.117 -1.015 1.00 88.88 83 ARG A O 1
ATOM 665 N N . SER A 1 84 ? 10.685 2.996 -0.775 1.00 89.50 84 SER A N 1
ATOM 666 C CA . SER A 1 84 ? 10.634 2.695 -2.208 1.00 89.50 84 SER A CA 1
ATOM 667 C C . SER A 1 84 ? 9.206 2.733 -2.741 1.00 89.50 84 SER A C 1
ATOM 669 O O . SER A 1 84 ? 8.992 3.267 -3.821 1.00 89.50 84 SER A O 1
ATOM 671 N N . VAL A 1 85 ? 8.238 2.193 -1.997 1.00 91.88 85 VAL A N 1
ATOM 672 C CA . VAL A 1 85 ? 6.813 2.169 -2.372 1.00 91.88 85 VAL A CA 1
ATOM 673 C C . VAL A 1 85 ? 6.166 3.557 -2.246 1.00 91.88 85 VAL A C 1
ATOM 675 O O . VAL A 1 85 ? 5.227 3.869 -2.971 1.00 91.88 85 VAL A O 1
ATOM 678 N N . GLN A 1 86 ? 6.692 4.417 -1.369 1.00 93.19 86 GLN A N 1
ATOM 679 C CA . GLN A 1 86 ? 6.267 5.815 -1.210 1.00 93.19 86 GLN A CA 1
ATOM 680 C C . GLN A 1 86 ? 7.010 6.808 -2.123 1.00 93.19 86 GLN A C 1
ATOM 682 O O . GLN A 1 86 ? 6.756 8.009 -2.053 1.00 93.19 86 GLN A O 1
ATOM 687 N N . HIS A 1 87 ? 7.942 6.345 -2.960 1.00 94.75 87 HIS A N 1
ATOM 688 C CA . HIS A 1 87 ? 8.708 7.215 -3.853 1.00 94.75 87 HIS A CA 1
ATOM 689 C C . HIS A 1 87 ? 7.802 7.886 -4.899 1.00 94.75 87 HIS A C 1
ATOM 691 O O . HIS A 1 87 ? 6.924 7.234 -5.457 1.00 94.75 87 HIS A O 1
ATOM 697 N N . GLU A 1 88 ? 8.080 9.146 -5.253 1.00 95.88 88 GLU A N 1
ATOM 698 C CA . GLU A 1 88 ? 7.284 9.960 -6.201 1.00 95.88 88 GLU A CA 1
ATOM 699 C C . GLU A 1 88 ? 7.100 9.334 -7.595 1.00 95.88 88 GLU A C 1
ATOM 701 O O . GLU A 1 88 ? 6.155 9.638 -8.318 1.00 95.88 88 GLU A O 1
ATOM 706 N N . TYR A 1 89 ? 7.993 8.412 -7.954 1.00 95.50 89 TYR A N 1
ATOM 707 C CA . TYR A 1 89 ? 7.898 7.605 -9.169 1.00 95.50 89 TYR A CA 1
ATOM 708 C C . TYR A 1 89 ? 6.587 6.799 -9.229 1.00 95.50 89 TYR A C 1
ATOM 710 O O . TYR A 1 89 ? 6.000 6.630 -10.305 1.00 95.50 89 TYR A O 1
ATOM 718 N N . TRP A 1 90 ? 6.116 6.317 -8.076 1.00 96.19 90 TRP A N 1
ATOM 719 C CA . TRP A 1 90 ? 4.831 5.647 -7.917 1.00 96.19 90 TRP A CA 1
ATOM 720 C C . TRP A 1 90 ? 3.735 6.690 -7.712 1.00 96.19 90 TRP A C 1
ATOM 722 O O . TRP A 1 90 ? 3.226 6.890 -6.613 1.00 96.19 90 TRP A O 1
ATOM 732 N N . THR A 1 91 ? 3.357 7.359 -8.798 1.00 95.50 91 THR A N 1
ATOM 733 C CA . THR A 1 91 ? 2.365 8.449 -8.791 1.00 95.50 91 THR A CA 1
ATOM 734 C C . THR A 1 91 ? 0.980 8.033 -8.288 1.00 95.50 91 THR A C 1
ATOM 736 O O . THR A 1 91 ? 0.163 8.886 -7.948 1.00 95.50 91 THR A O 1
ATOM 739 N N . SER A 1 92 ? 0.687 6.731 -8.249 1.00 97.00 92 SER A N 1
ATOM 740 C CA . SER A 1 92 ? -0.539 6.180 -7.679 1.00 97.00 92 SER A CA 1
ATOM 741 C C . SER A 1 92 ? -0.357 4.723 -7.252 1.00 97.00 92 SER A C 1
ATOM 743 O O . SER A 1 92 ? 0.502 4.006 -7.770 1.00 97.00 92 SER A O 1
ATOM 745 N N . VAL A 1 93 ? -1.239 4.253 -6.365 1.00 96.75 93 VAL A N 1
ATOM 746 C CA . VAL A 1 93 ? -1.325 2.829 -6.000 1.00 96.75 93 VAL A CA 1
ATOM 747 C C . VAL A 1 93 ? -1.687 1.961 -7.210 1.00 96.75 93 VAL A C 1
ATOM 749 O O . VAL A 1 93 ? -1.194 0.843 -7.329 1.00 96.75 93 VAL A O 1
ATOM 752 N N . SER A 1 94 ? -2.478 2.489 -8.150 1.00 97.56 94 SER A N 1
ATOM 753 C CA . SER A 1 94 ? -2.823 1.787 -9.393 1.00 97.56 94 SER A CA 1
ATOM 754 C C . SER A 1 94 ? -1.593 1.555 -10.283 1.00 97.56 94 SER A C 1
ATOM 756 O O . SER A 1 94 ? -1.436 0.466 -10.824 1.00 97.56 94 SER A O 1
ATOM 758 N N . LYS A 1 95 ? -0.639 2.503 -10.343 1.00 97.31 95 LYS A N 1
ATOM 759 C CA . LYS A 1 95 ? 0.649 2.290 -11.035 1.00 97.31 95 LYS A CA 1
ATOM 760 C C . LYS A 1 95 ? 1.456 1.151 -10.400 1.00 97.31 95 LYS A C 1
ATOM 762 O O . LYS A 1 95 ? 2.051 0.353 -11.115 1.00 97.31 95 LYS A O 1
ATOM 767 N N . ILE A 1 96 ? 1.453 1.046 -9.068 1.00 96.75 96 ILE A N 1
ATOM 768 C CA . ILE A 1 96 ? 2.092 -0.085 -8.374 1.00 96.75 96 ILE A CA 1
ATOM 769 C C . ILE A 1 96 ? 1.380 -1.392 -8.744 1.00 96.75 96 ILE A C 1
ATOM 771 O O . ILE A 1 96 ? 2.041 -2.366 -9.087 1.00 96.75 96 ILE A O 1
ATOM 775 N N . ALA A 1 97 ? 0.044 -1.413 -8.726 1.00 97.69 97 ALA A N 1
ATOM 776 C CA . ALA A 1 97 ? -0.737 -2.590 -9.106 1.00 97.69 97 ALA A CA 1
ATOM 777 C C . ALA A 1 97 ? -0.477 -3.021 -10.561 1.00 97.69 97 ALA A C 1
ATOM 779 O O . ALA A 1 97 ? -0.361 -4.213 -10.837 1.00 97.69 97 ALA A O 1
ATOM 780 N N . ASP A 1 98 ? -0.366 -2.071 -11.493 1.00 97.81 98 ASP A N 1
ATOM 781 C CA . ASP A 1 98 ? -0.033 -2.350 -12.892 1.00 97.81 98 ASP A CA 1
ATOM 782 C C . ASP A 1 98 ? 1.398 -2.890 -13.040 1.00 97.81 98 ASP A C 1
ATOM 784 O O . ASP A 1 98 ? 1.591 -3.889 -13.728 1.00 97.81 98 ASP A O 1
ATOM 788 N N . PHE A 1 99 ? 2.378 -2.332 -12.317 1.00 96.00 99 PHE A N 1
ATOM 789 C CA . PHE A 1 99 ? 3.734 -2.891 -12.259 1.00 96.00 99 PHE A CA 1
ATOM 790 C C . PHE A 1 99 ? 3.753 -4.327 -11.729 1.00 96.00 99 PHE A C 1
ATOM 792 O O . PHE A 1 99 ? 4.426 -5.178 -12.303 1.00 96.00 99 PHE A O 1
ATOM 799 N N . LEU A 1 100 ? 3.003 -4.632 -10.665 1.00 96.00 100 LEU A N 1
ATOM 800 C CA . LEU A 1 100 ? 2.940 -5.997 -10.134 1.00 96.00 100 LEU A CA 1
ATOM 801 C C . LEU A 1 100 ? 2.345 -6.975 -11.151 1.00 96.00 100 LEU A C 1
ATOM 803 O O . LEU A 1 100 ? 2.808 -8.110 -11.238 1.00 96.00 100 LEU A O 1
ATOM 807 N N . ARG A 1 101 ? 1.347 -6.550 -11.932 1.00 97.25 101 ARG A N 1
ATOM 808 C CA . ARG A 1 101 ? 0.727 -7.377 -12.977 1.00 97.25 101 ARG A CA 1
ATOM 809 C C . ARG A 1 101 ? 1.614 -7.531 -14.214 1.00 97.25 101 ARG A C 1
ATOM 811 O O . ARG A 1 101 ? 1.632 -8.607 -14.813 1.00 97.25 101 ARG A O 1
ATOM 818 N N . HIS A 1 102 ? 2.339 -6.478 -14.585 1.00 96.56 102 HIS A N 1
ATOM 819 C CA . HIS A 1 102 ? 3.080 -6.367 -15.844 1.00 96.56 102 HIS A CA 1
ATOM 820 C C . HIS A 1 102 ? 4.480 -5.754 -15.654 1.00 96.56 102 HIS A C 1
ATOM 822 O O . HIS A 1 102 ? 4.776 -4.698 -16.221 1.00 96.56 102 HIS A O 1
ATOM 828 N N . PRO A 1 103 ? 5.368 -6.385 -14.863 1.00 93.94 103 PRO A N 1
ATOM 829 C CA . PRO A 1 103 ? 6.670 -5.808 -14.519 1.00 93.94 103 PRO A CA 1
ATOM 830 C C . PRO A 1 103 ? 7.596 -5.646 -15.733 1.00 93.94 103 PRO A C 1
ATOM 832 O O . PRO A 1 103 ? 8.497 -4.808 -15.726 1.00 93.94 103 PRO A O 1
ATOM 835 N N . ASP A 1 104 ? 7.358 -6.412 -16.796 1.00 93.44 104 ASP A N 1
ATOM 836 C CA . ASP A 1 104 ? 8.058 -6.342 -18.076 1.00 93.44 104 ASP A CA 1
ATOM 837 C C . ASP A 1 104 ? 7.875 -4.989 -18.778 1.00 93.44 104 ASP A C 1
ATOM 839 O O . ASP A 1 104 ? 8.847 -4.456 -19.318 1.00 93.44 104 ASP A O 1
ATOM 843 N N . ARG A 1 105 ? 6.684 -4.375 -18.683 1.00 95.00 105 ARG A N 1
ATOM 844 C CA . ARG A 1 105 ? 6.397 -3.053 -19.277 1.00 95.00 105 ARG A CA 1
ATOM 845 C C . ARG A 1 105 ? 7.257 -1.933 -18.698 1.00 95.00 105 ARG A C 1
ATOM 847 O O . ARG A 1 105 ? 7.438 -0.908 -19.341 1.00 95.00 105 ARG A O 1
ATOM 854 N N . TYR A 1 106 ? 7.786 -2.147 -17.498 1.00 94.06 106 TYR A N 1
ATOM 855 C CA . TYR A 1 106 ? 8.568 -1.170 -16.751 1.00 94.06 106 TYR A CA 1
ATOM 856 C C . TYR A 1 106 ? 10.074 -1.465 -16.781 1.00 94.06 106 TYR A C 1
ATOM 858 O O . TYR A 1 106 ? 10.862 -0.709 -16.217 1.00 94.06 106 TYR A O 1
ATOM 866 N N . SER A 1 107 ? 10.498 -2.562 -17.417 1.00 89.81 107 SER A N 1
ATOM 867 C CA . SER A 1 107 ? 11.892 -3.033 -17.401 1.00 89.81 107 SER A CA 1
ATOM 868 C C . SER A 1 107 ? 12.885 -2.060 -18.051 1.00 89.81 107 SER A C 1
ATOM 870 O O . SER A 1 107 ? 14.068 -2.044 -17.699 1.00 89.81 1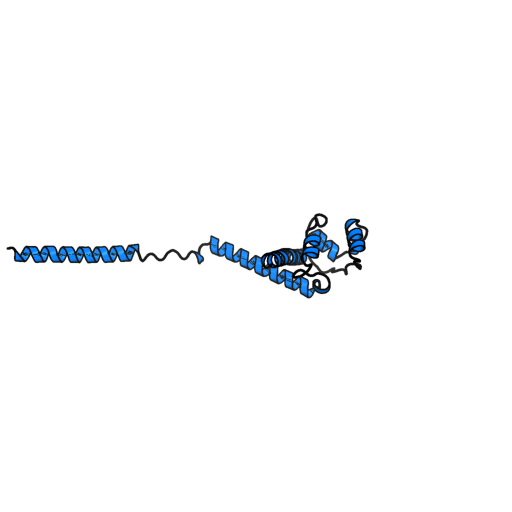07 SER A O 1
ATOM 872 N N . GLU A 1 108 ? 12.398 -1.219 -18.962 1.00 91.06 108 GLU A N 1
ATOM 873 C CA . GLU A 1 108 ? 13.179 -0.182 -19.636 1.00 91.06 108 GLU A CA 1
ATOM 874 C C . GLU A 1 108 ? 13.092 1.188 -18.951 1.00 91.06 108 GLU A C 1
ATOM 876 O O . GLU A 1 108 ? 13.798 2.119 -19.339 1.00 91.06 108 GLU A O 1
ATOM 881 N N . GLU A 1 109 ? 12.260 1.343 -17.915 1.00 93.44 109 GLU A N 1
ATOM 882 C CA . GLU A 1 109 ? 12.12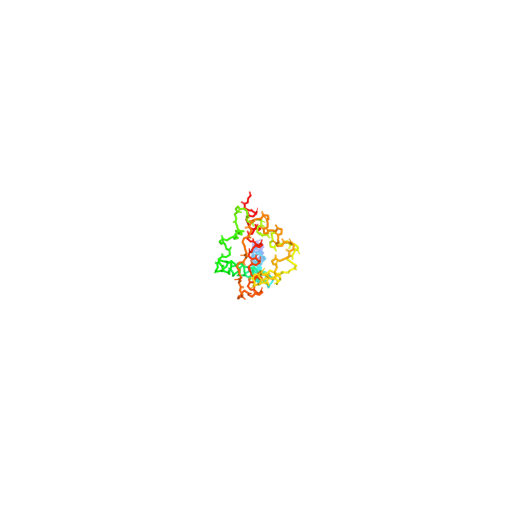9 2.634 -17.249 1.00 93.44 109 GLU A CA 1
ATOM 883 C C . GLU A 1 109 ? 13.389 2.970 -16.430 1.00 93.44 109 GLU A C 1
ATOM 885 O O . GLU A 1 109 ? 13.816 2.154 -15.603 1.00 93.44 109 GLU A O 1
ATOM 890 N N . PRO A 1 110 ? 13.961 4.188 -16.566 1.00 94.31 110 PRO A N 1
ATOM 891 C CA . PRO A 1 110 ? 15.229 4.539 -15.920 1.00 94.31 110 PRO A CA 1
ATOM 892 C C . PRO A 1 110 ? 15.237 4.336 -14.404 1.00 94.31 110 PRO A C 1
ATOM 894 O O . PRO A 1 110 ? 16.230 3.884 -13.839 1.00 94.31 110 PRO A O 1
ATOM 897 N N . TYR A 1 111 ? 14.118 4.632 -13.736 1.00 91.69 111 TYR A N 1
ATOM 898 C CA . TYR A 1 111 ? 13.986 4.410 -12.297 1.00 91.69 111 TYR A CA 1
ATOM 899 C C . TYR A 1 111 ? 14.098 2.923 -11.938 1.00 91.69 111 TYR A C 1
ATOM 901 O O . TYR A 1 111 ? 14.803 2.571 -10.996 1.00 91.69 111 TYR A O 1
ATOM 909 N N . ILE A 1 112 ? 13.439 2.040 -12.691 1.00 91.31 112 ILE A N 1
ATOM 910 C CA . ILE A 1 112 ? 13.456 0.596 -12.433 1.00 91.31 112 ILE A CA 1
ATOM 911 C C . ILE A 1 112 ? 14.837 0.018 -12.728 1.00 91.31 112 ILE A C 1
ATOM 913 O O . ILE A 1 112 ? 15.347 -0.762 -11.923 1.00 91.31 112 ILE A O 1
ATOM 917 N N . GLN A 1 113 ? 15.481 0.456 -13.811 1.00 90.75 113 GLN A N 1
ATOM 918 C CA . GLN A 1 113 ? 16.851 0.064 -14.142 1.00 90.75 113 GLN A CA 1
ATOM 919 C C . GLN A 1 113 ? 17.858 0.508 -13.072 1.00 90.75 113 GLN A C 1
ATOM 921 O O . GLN A 1 113 ? 18.673 -0.309 -12.642 1.00 90.75 113 GLN A O 1
ATOM 926 N N . ASP A 1 114 ? 17.765 1.748 -12.574 1.00 90.94 114 ASP A N 1
ATOM 927 C CA . ASP A 1 114 ? 18.600 2.245 -11.469 1.00 90.94 114 ASP A CA 1
ATOM 928 C C . ASP A 1 114 ? 18.462 1.358 -10.226 1.00 90.94 114 ASP A C 1
ATOM 930 O O . ASP A 1 114 ? 19.458 0.907 -9.656 1.00 90.94 114 ASP A O 1
ATOM 934 N N . LYS A 1 115 ? 17.226 1.040 -9.819 1.00 87.31 115 LYS A N 1
ATOM 935 C CA . LYS A 1 115 ? 16.998 0.163 -8.662 1.00 87.31 115 LYS A CA 1
ATOM 936 C C . LYS A 1 115 ? 17.486 -1.257 -8.926 1.00 87.31 115 LYS A C 1
ATOM 938 O O . LYS A 1 115 ? 18.073 -1.862 -8.028 1.00 87.31 115 LYS A O 1
ATOM 943 N N . ALA A 1 116 ? 17.287 -1.784 -10.131 1.00 86.19 116 ALA A N 1
ATOM 944 C CA . ALA A 1 116 ? 17.758 -3.112 -10.495 1.00 86.19 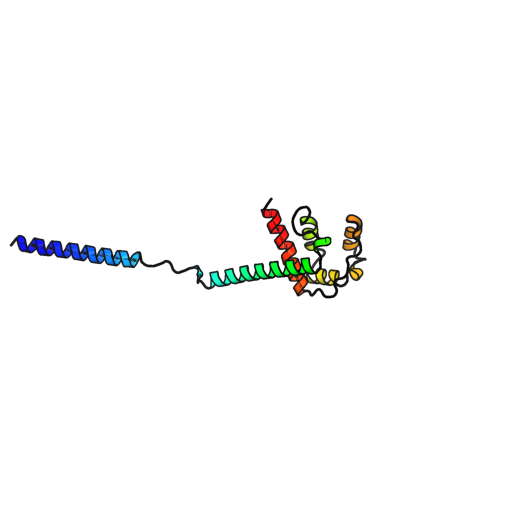116 ALA A CA 1
ATOM 945 C C . ALA A 1 116 ? 19.286 -3.208 -10.448 1.00 86.19 116 ALA A C 1
ATOM 947 O O . ALA A 1 116 ? 19.809 -4.146 -9.852 1.00 86.19 116 ALA A O 1
ATOM 948 N N . MET A 1 117 ? 19.997 -2.206 -10.968 1.00 88.06 117 MET A N 1
ATOM 949 C CA . MET A 1 117 ? 21.456 -2.119 -10.884 1.00 88.06 117 MET A CA 1
ATOM 950 C C . MET A 1 117 ? 21.939 -1.954 -9.441 1.00 88.06 117 MET A C 1
ATOM 952 O O . MET A 1 117 ? 22.848 -2.659 -9.008 1.00 88.06 117 MET A O 1
ATOM 956 N N . LYS A 1 118 ? 21.315 -1.051 -8.676 1.00 86.06 118 LYS A N 1
ATOM 957 C CA . LYS A 1 118 ? 21.733 -0.721 -7.308 1.00 86.06 118 LYS A CA 1
ATOM 958 C C . LYS A 1 118 ? 21.537 -1.870 -6.321 1.00 86.06 118 LYS A C 1
ATOM 960 O O . LYS A 1 118 ? 22.354 -2.044 -5.421 1.00 86.06 118 LYS A O 1
ATOM 965 N N . TYR A 1 119 ? 20.447 -2.620 -6.462 1.00 81.94 119 TYR A N 1
ATOM 966 C CA . TYR A 1 119 ? 20.063 -3.672 -5.518 1.00 81.94 119 TYR A CA 1
ATOM 967 C C . TYR A 1 119 ? 20.202 -5.085 -6.094 1.00 81.94 119 TYR A C 1
ATOM 969 O O . TYR A 1 119 ? 19.856 -6.052 -5.418 1.00 81.94 119 TYR A O 1
ATOM 977 N N . GLY A 1 120 ? 20.696 -5.219 -7.329 1.00 77.50 120 GLY A N 1
ATOM 978 C CA . GLY A 1 120 ? 20.806 -6.502 -8.021 1.00 77.50 120 GLY A CA 1
ATOM 979 C C . GLY A 1 120 ? 19.454 -7.195 -8.202 1.00 77.50 120 GLY A C 1
ATOM 980 O O . GLY A 1 120 ? 19.392 -8.424 -8.115 1.00 77.50 120 GLY A O 1
ATOM 981 N N . MET A 1 121 ? 18.361 -6.433 -8.382 1.00 68.44 121 MET A N 1
ATOM 982 C CA . MET A 1 121 ? 17.029 -7.035 -8.498 1.00 68.44 121 MET A CA 1
ATOM 983 C C . MET A 1 121 ? 16.976 -7.952 -9.716 1.00 68.44 121 MET A C 1
ATOM 985 O O . MET A 1 121 ? 17.192 -7.531 -10.851 1.00 68.44 121 MET A O 1
ATOM 989 N N . LYS A 1 122 ? 16.620 -9.213 -9.466 1.00 65.00 122 LYS A N 1
ATOM 990 C CA . LYS A 1 122 ? 16.072 -10.089 -10.499 1.00 65.00 122 LYS A CA 1
ATOM 991 C C . LYS A 1 122 ? 14.676 -9.585 -10.864 1.00 65.00 122 LYS A C 1
ATOM 993 O O . LYS A 1 122 ? 14.002 -8.993 -10.023 1.00 65.00 122 LYS A O 1
ATOM 998 N N . ILE A 1 123 ? 14.273 -9.822 -12.110 1.00 68.38 123 ILE A N 1
ATOM 999 C CA . ILE A 1 123 ? 12.954 -9.470 -12.653 1.00 68.38 123 ILE A CA 1
ATOM 1000 C C . ILE A 1 123 ? 11.869 -9.808 -11.622 1.00 68.38 123 ILE A C 1
ATOM 1002 O O . ILE A 1 123 ? 11.808 -10.938 -11.133 1.00 68.38 123 ILE A O 1
ATOM 1006 N N . HIS A 1 124 ? 11.053 -8.814 -11.268 1.00 84.69 124 HIS A N 1
ATOM 1007 C CA . HIS A 1 124 ? 9.925 -9.008 -10.367 1.00 84.69 124 HIS A CA 1
ATOM 1008 C C . HIS A 1 124 ? 8.971 -10.035 -10.989 1.00 84.69 124 HIS A C 1
ATOM 1010 O O . HIS A 1 124 ? 8.627 -9.931 -12.165 1.00 84.69 124 HIS A O 1
ATOM 1016 N N . ILE A 1 125 ? 8.564 -11.046 -10.222 1.00 89.50 125 ILE A N 1
ATOM 1017 C CA . ILE A 1 125 ? 7.628 -12.067 -10.709 1.00 89.50 125 ILE A CA 1
ATOM 1018 C C . ILE A 1 125 ? 6.257 -11.395 -10.906 1.00 89.50 125 ILE A C 1
ATOM 1020 O O . ILE A 1 125 ? 5.856 -10.616 -10.041 1.00 89.50 125 ILE A O 1
ATOM 1024 N N . PRO A 1 126 ? 5.541 -11.635 -12.018 1.00 94.69 126 PRO A N 1
ATOM 1025 C CA . PRO A 1 126 ? 4.227 -11.040 -12.220 1.00 94.69 126 PRO A CA 1
ATOM 1026 C C . PRO A 1 126 ? 3.178 -11.645 -11.278 1.00 94.69 126 PRO A C 1
ATOM 1028 O O . PRO A 1 126 ? 3.170 -12.847 -11.016 1.00 94.69 126 PRO A O 1
ATOM 1031 N N . PHE A 1 127 ? 2.245 -10.806 -10.838 1.00 96.69 127 PHE A N 1
ATOM 1032 C CA . PHE A 1 127 ? 1.069 -11.154 -10.045 1.00 96.69 127 PHE A CA 1
ATOM 1033 C C . PHE A 1 127 ? -0.196 -10.698 -10.793 1.00 96.69 127 PHE A C 1
ATOM 1035 O O . PHE A 1 127 ? -0.788 -9.678 -10.434 1.00 96.69 127 PHE A O 1
ATOM 1042 N N . PRO A 1 128 ? -0.600 -11.408 -11.865 1.00 96.56 128 PRO A N 1
ATOM 1043 C CA . PRO A 1 128 ? -1.626 -10.940 -12.803 1.00 96.56 128 PRO A CA 1
ATOM 1044 C C . PRO A 1 128 ? -3.011 -10.756 -12.166 1.00 96.56 128 PRO A C 1
ATOM 1046 O O . PRO A 1 128 ? -3.785 -9.921 -12.630 1.00 96.56 128 PRO A O 1
ATOM 1049 N N . ASP A 1 129 ? -3.296 -11.488 -11.088 1.00 96.69 129 ASP A N 1
ATOM 1050 C CA . ASP A 1 129 ? -4.607 -11.505 -10.432 1.00 96.69 129 ASP A CA 1
ATOM 1051 C C . ASP A 1 129 ? -4.756 -10.449 -9.323 1.00 96.69 129 ASP A C 1
ATOM 1053 O O . ASP A 1 129 ? -5.823 -10.339 -8.716 1.00 96.69 129 ASP A O 1
ATOM 1057 N N . ILE A 1 130 ? -3.707 -9.663 -9.033 1.00 96.38 130 ILE A N 1
ATOM 1058 C CA . ILE A 1 130 ? -3.801 -8.584 -8.044 1.00 96.38 130 ILE A CA 1
ATOM 1059 C C . ILE A 1 130 ? -4.659 -7.454 -8.603 1.00 96.38 130 ILE A C 1
ATOM 1061 O O . ILE A 1 130 ? -4.328 -6.808 -9.596 1.00 96.38 130 ILE A O 1
ATOM 1065 N N . THR A 1 131 ? -5.753 -7.183 -7.904 1.00 97.56 131 THR A N 1
ATOM 1066 C CA . THR A 1 131 ? -6.637 -6.051 -8.186 1.00 97.56 131 THR A CA 1
ATOM 1067 C C . THR A 1 131 ? -6.130 -4.766 -7.533 1.00 97.56 131 THR A C 1
ATOM 1069 O O . THR A 1 131 ? -5.409 -4.790 -6.531 1.00 97.56 131 THR A O 1
ATOM 1072 N N . ASP A 1 132 ? -6.577 -3.620 -8.044 1.00 97.56 132 ASP A N 1
ATOM 1073 C CA . ASP A 1 132 ? -6.273 -2.314 -7.453 1.00 97.56 132 ASP A CA 1
ATOM 1074 C C . ASP A 1 132 ? -6.784 -2.207 -6.004 1.00 97.56 132 ASP A C 1
ATOM 1076 O O . ASP A 1 132 ? -6.131 -1.600 -5.156 1.00 97.56 132 ASP A O 1
ATOM 1080 N N . GLU A 1 133 ? -7.921 -2.829 -5.677 1.00 97.75 133 GLU A N 1
ATOM 1081 C CA . GLU A 1 133 ? -8.446 -2.876 -4.307 1.00 97.75 133 GLU A CA 1
ATOM 1082 C C . GLU A 1 133 ? -7.507 -3.649 -3.372 1.00 97.75 133 GLU A C 1
ATOM 1084 O O . GLU A 1 133 ? -7.123 -3.150 -2.311 1.00 97.75 133 GLU A O 1
ATOM 1089 N N . GLN A 1 134 ? -7.069 -4.838 -3.790 1.00 98.19 134 GLN A N 1
ATOM 1090 C CA . GLN A 1 134 ? -6.103 -5.628 -3.028 1.00 98.19 134 GLN A CA 1
ATOM 1091 C C . GLN A 1 134 ? -4.781 -4.877 -2.856 1.00 98.19 134 GLN A C 1
ATOM 1093 O O . GLN A 1 134 ? -4.209 -4.886 -1.763 1.00 98.19 134 GLN A O 1
ATOM 1098 N N . MET A 1 135 ? -4.315 -4.183 -3.898 1.00 97.81 135 MET A N 1
ATOM 1099 C CA . MET A 1 135 ? -3.110 -3.365 -3.806 1.00 97.81 135 MET A CA 1
ATOM 1100 C C . MET A 1 135 ? -3.286 -2.192 -2.835 1.00 97.81 135 MET A C 1
ATOM 1102 O O . MET A 1 135 ? -2.379 -1.919 -2.055 1.00 97.81 135 MET A O 1
ATOM 1106 N N . ASN A 1 136 ? -4.450 -1.539 -2.797 1.00 98.00 136 ASN A N 1
ATOM 1107 C CA . ASN A 1 136 ? -4.736 -0.491 -1.811 1.00 98.00 136 ASN A CA 1
ATOM 1108 C C . ASN A 1 136 ? -4.672 -1.011 -0.370 1.00 98.00 136 ASN A C 1
ATOM 1110 O O . ASN A 1 136 ? -4.067 -0.365 0.487 1.00 98.00 136 ASN A O 1
ATOM 1114 N N . LEU A 1 137 ? -5.240 -2.189 -0.098 1.00 98.25 137 LEU A N 1
ATOM 1115 C CA . LEU A 1 137 ? -5.156 -2.818 1.223 1.00 98.25 137 LEU A CA 1
ATOM 1116 C C . LEU A 1 137 ? -3.705 -3.144 1.600 1.00 98.25 137 LEU A C 1
ATOM 1118 O O . LEU A 1 137 ? -3.263 -2.830 2.707 1.00 98.25 137 LEU A O 1
ATOM 1122 N N . MET A 1 138 ? -2.935 -3.725 0.677 1.00 97.50 138 MET A N 1
ATOM 1123 C CA . MET A 1 138 ? -1.516 -4.009 0.912 1.00 97.50 138 MET A CA 1
ATOM 1124 C C . MET A 1 138 ? -0.693 -2.731 1.104 1.00 97.50 138 MET A C 1
ATOM 1126 O O . MET A 1 138 ? 0.141 -2.686 2.002 1.00 97.50 138 MET A O 1
ATOM 1130 N N . TYR A 1 139 ? -0.946 -1.679 0.323 1.00 96.50 139 TYR A N 1
ATOM 1131 C CA . TYR A 1 139 ? -0.276 -0.386 0.463 1.00 96.50 139 TYR A CA 1
ATOM 1132 C C . TYR A 1 139 ? -0.520 0.214 1.851 1.00 96.50 139 TYR A C 1
ATOM 1134 O O . TYR A 1 139 ? 0.436 0.601 2.522 1.00 96.50 139 TYR A O 1
ATOM 1142 N N . LYS A 1 140 ? -1.777 0.208 2.325 1.00 95.44 140 LYS A N 1
ATOM 1143 C CA . LYS A 1 140 ? -2.134 0.625 3.693 1.00 95.44 140 LYS A CA 1
ATOM 1144 C C . LYS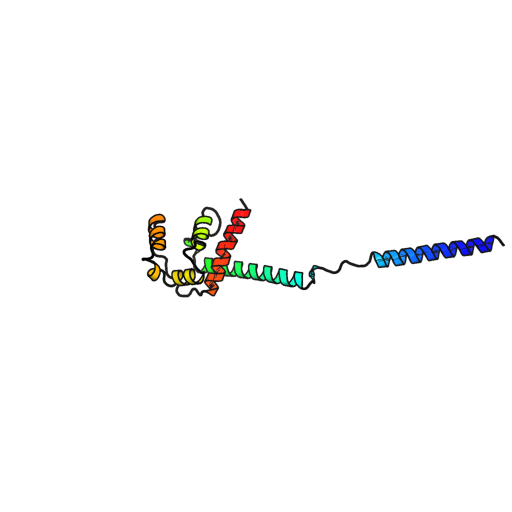 A 1 140 ? -1.360 -0.176 4.739 1.00 95.44 140 LYS A C 1
ATOM 1146 O O . LYS A 1 140 ? -0.747 0.408 5.628 1.00 95.44 140 LYS A O 1
ATOM 1151 N N . TYR A 1 141 ? -1.328 -1.503 4.611 1.00 95.62 141 TYR A N 1
ATOM 1152 C CA . TYR A 1 141 ? -0.535 -2.348 5.504 1.00 95.62 141 TYR A CA 1
ATOM 1153 C C . TYR A 1 141 ? 0.949 -1.944 5.519 1.00 95.62 141 TYR A C 1
ATOM 1155 O O . TYR A 1 141 ? 1.506 -1.761 6.602 1.00 95.62 141 TYR A O 1
ATOM 1163 N N . ILE A 1 142 ? 1.561 -1.747 4.344 1.00 94.44 142 ILE A N 1
ATOM 1164 C CA . ILE A 1 142 ? 2.983 -1.405 4.199 1.00 94.44 142 ILE A CA 1
ATOM 1165 C C . ILE A 1 142 ? 3.326 -0.112 4.944 1.00 94.44 142 ILE A C 1
ATOM 1167 O O . ILE A 1 142 ? 4.232 -0.098 5.778 1.00 94.44 142 ILE A O 1
ATOM 1171 N N . ILE A 1 143 ? 2.572 0.960 4.696 1.00 91.31 143 ILE A N 1
ATOM 1172 C CA . ILE A 1 143 ? 2.856 2.270 5.296 1.00 91.31 143 ILE A CA 1
ATOM 1173 C C . ILE A 1 143 ? 2.528 2.311 6.796 1.00 91.31 143 ILE A C 1
ATOM 1175 O O . ILE A 1 143 ? 3.226 2.966 7.567 1.00 91.31 143 ILE A O 1
ATOM 1179 N N . THR A 1 144 ? 1.488 1.601 7.249 1.00 89.88 144 THR A N 1
ATOM 1180 C CA . THR A 1 144 ? 1.080 1.613 8.662 1.00 89.88 144 THR A CA 1
ATOM 1181 C C . THR A 1 144 ? 1.993 0.751 9.532 1.00 89.88 144 THR A C 1
ATOM 1183 O O . THR A 1 144 ? 2.256 1.098 10.686 1.00 89.88 144 THR A O 1
ATOM 1186 N N . ALA A 1 145 ? 2.470 -0.382 9.017 1.00 84.81 145 ALA A N 1
ATOM 1187 C CA . ALA A 1 145 ? 3.359 -1.269 9.760 1.00 84.81 145 ALA A CA 1
ATOM 1188 C C . ALA A 1 145 ? 4.729 -0.621 10.025 1.00 84.81 145 ALA A C 1
ATOM 1190 O O . ALA A 1 145 ? 5.257 -0.760 11.131 1.00 84.81 145 ALA A O 1
ATOM 1191 N N . ASP A 1 146 ? 5.252 0.153 9.069 1.00 76.25 146 ASP A N 1
ATOM 1192 C CA . ASP A 1 146 ? 6.499 0.901 9.245 1.00 76.25 146 ASP A CA 1
ATOM 1193 C C . ASP A 1 146 ? 6.377 1.962 10.352 1.00 76.25 146 ASP A C 1
ATOM 1195 O O . ASP A 1 146 ? 7.189 1.976 11.279 1.00 76.25 146 ASP A O 1
ATOM 1199 N N . LEU A 1 147 ? 5.292 2.753 10.345 1.00 71.00 147 LEU A N 1
ATOM 1200 C CA . LEU A 1 147 ? 4.994 3.749 11.387 1.00 71.00 147 LEU A CA 1
ATOM 1201 C C . LEU A 1 147 ? 4.910 3.135 12.790 1.00 71.00 147 LEU A C 1
ATOM 1203 O O . LEU A 1 147 ? 5.428 3.690 13.755 1.00 71.00 147 LEU A O 1
ATOM 1207 N N . LYS A 1 148 ? 4.274 1.968 12.933 1.00 72.88 148 LYS A N 1
ATOM 1208 C CA . LYS A 1 148 ? 4.204 1.287 14.236 1.00 72.88 148 LYS A CA 1
ATOM 1209 C C . LYS A 1 148 ? 5.574 0.798 14.700 1.00 72.88 148 LYS A C 1
ATOM 1211 O O . LYS A 1 148 ? 5.843 0.812 15.897 1.00 72.88 148 LYS A O 1
ATOM 1216 N N . SER A 1 149 ? 6.435 0.383 13.772 1.00 66.31 149 SER A N 1
ATOM 1217 C CA . SER A 1 149 ? 7.785 -0.087 14.093 1.00 66.31 149 SER A CA 1
ATOM 1218 C C . SER A 1 149 ? 8.753 1.044 14.461 1.00 66.31 149 SER A C 1
ATOM 1220 O O . SER A 1 149 ? 9.673 0.821 15.246 1.00 66.31 149 SER A O 1
ATOM 1222 N N . SER A 1 150 ? 8.546 2.257 13.934 1.00 60.19 150 SER A N 1
ATOM 1223 C CA . SER A 1 150 ? 9.368 3.428 14.257 1.00 60.19 150 SER A CA 1
ATOM 1224 C C . SER A 1 150 ? 9.026 4.046 15.615 1.00 60.19 150 SER A C 1
ATOM 1226 O O . SER A 1 150 ? 9.915 4.586 16.259 1.00 60.19 150 SER A O 1
ATOM 1228 N N . LEU A 1 151 ? 7.785 3.896 16.093 1.00 62.81 151 LEU A N 1
ATOM 1229 C CA . LEU A 1 151 ? 7.353 4.340 17.429 1.00 62.81 151 LEU A CA 1
ATOM 1230 C C . LEU A 1 151 ? 7.840 3.446 18.585 1.00 62.81 151 LEU A C 1
ATOM 1232 O O . LEU A 1 151 ? 7.659 3.801 19.746 1.00 62.81 151 LEU A O 1
ATOM 1236 N N . GLN A 1 152 ? 8.398 2.271 18.288 1.00 57.28 152 GLN A N 1
ATOM 1237 C CA . GLN A 1 152 ? 8.842 1.285 19.285 1.00 57.28 152 GLN A CA 1
ATOM 1238 C C . GLN A 1 152 ? 10.369 1.244 19.479 1.00 57.28 152 GLN A C 1
ATOM 1240 O O . GLN A 1 152 ? 10.852 0.409 20.243 1.00 57.28 152 GLN A O 1
ATOM 1245 N N . LYS A 1 153 ? 11.122 2.097 18.774 1.00 54.22 153 LYS A N 1
ATOM 1246 C CA . LYS A 1 153 ? 12.582 2.247 18.893 1.00 54.22 153 LYS A CA 1
ATOM 1247 C C . LYS A 1 153 ? 12.922 3.447 19.766 1.00 54.22 153 LYS A C 1
ATOM 1249 O O . LYS A 1 153 ? 13.925 3.336 20.501 1.00 54.22 153 LYS A O 1
#